Protein AF-A0A2S9GIG0-F1 (afdb_monomer)

Radius of gyration: 16.82 Å; Cα contacts (8 Å, |Δi|>4): 21; chains: 1; bounding box: 36×21×39 Å

Structure (mmCIF, N/CA/C/O backbone):
data_AF-A0A2S9GIG0-F1
#
_entry.id   AF-A0A2S9GIG0-F1
#
loop_
_atom_site.group_PDB
_atom_site.id
_atom_site.type_symbol
_atom_site.label_atom_id
_atom_site.label_alt_id
_atom_site.label_comp_id
_atom_site.label_asym_id
_atom_site.label_entity_id
_atom_site.label_seq_id
_atom_site.pdbx_PDB_ins_code
_atom_site.Cartn_x
_atom_site.Cartn_y
_atom_site.Cartn_z
_atom_site.occupancy
_atom_site.B_iso_or_equiv
_atom_site.auth_seq_id
_atom_site.auth_comp_id
_atom_site.auth_asym_id
_atom_site.auth_atom_id
_atom_site.pdbx_PDB_model_num
ATOM 1 N N . MET A 1 1 ? -6.276 14.627 -22.830 1.00 70.00 1 MET A N 1
ATOM 2 C CA . MET A 1 1 ? -6.714 13.545 -21.922 1.00 70.00 1 MET A CA 1
ATOM 3 C C . MET A 1 1 ? -8.128 13.152 -22.303 1.00 70.00 1 MET A C 1
ATOM 5 O O . MET A 1 1 ? -9.011 13.992 -22.205 1.00 70.00 1 MET A O 1
ATOM 9 N N . THR A 1 2 ? -8.337 11.950 -22.842 1.00 94.25 2 THR A N 1
ATOM 10 C CA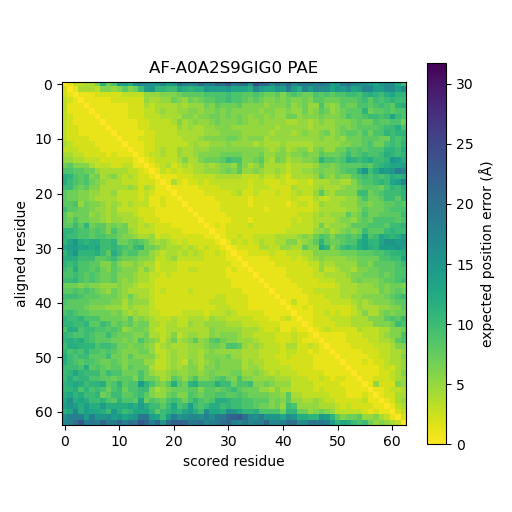 . THR A 1 2 ? -9.65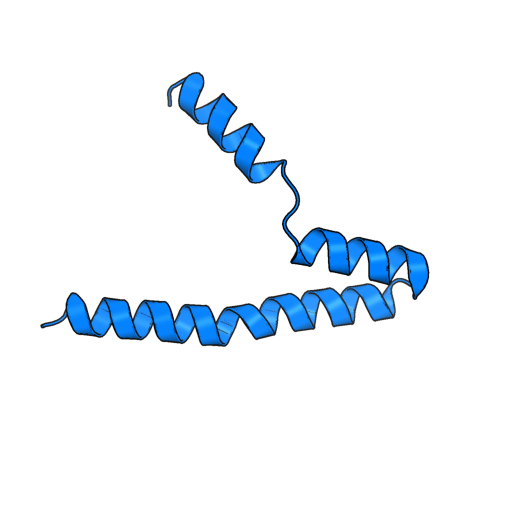8 11.526 -23.338 1.00 94.25 2 THR A CA 1
ATOM 11 C C . THR A 1 2 ? -10.554 11.064 -22.187 1.00 94.25 2 THR A C 1
ATOM 13 O O . THR A 1 2 ? -10.068 10.528 -21.190 1.00 94.25 2 THR A O 1
ATOM 16 N N . LEU A 1 3 ? -11.872 11.236 -22.326 1.00 94.62 3 LEU A N 1
ATOM 17 C CA . LEU A 1 3 ? -12.851 10.770 -21.334 1.00 94.62 3 LEU A CA 1
ATOM 18 C C . LEU A 1 3 ? -12.717 9.259 -21.071 1.00 94.62 3 LEU A C 1
ATOM 20 O O . LEU A 1 3 ? -12.789 8.816 -19.931 1.00 94.62 3 LEU A O 1
ATOM 24 N N . ALA A 1 4 ? -12.441 8.475 -22.117 1.00 94.25 4 ALA A N 1
ATOM 25 C CA . ALA A 1 4 ? -12.206 7.037 -22.006 1.00 94.25 4 ALA A CA 1
ATOM 26 C C . ALA A 1 4 ? -10.997 6.697 -21.112 1.00 94.25 4 ALA A C 1
ATOM 28 O O . ALA A 1 4 ? -11.074 5.778 -20.297 1.00 94.25 4 ALA A O 1
ATOM 29 N N . PHE A 1 5 ? -9.899 7.457 -21.211 1.00 95.00 5 PHE A N 1
ATOM 30 C CA . PHE A 1 5 ? -8.733 7.293 -20.338 1.00 95.00 5 PHE A CA 1
ATOM 31 C C . PHE A 1 5 ? -9.060 7.640 -18.882 1.00 95.00 5 PHE A C 1
ATOM 33 O O . PHE A 1 5 ? -8.683 6.898 -17.977 1.00 95.00 5 PHE A O 1
ATOM 40 N N . LEU A 1 6 ? -9.798 8.729 -18.645 1.00 95.94 6 LEU A N 1
ATOM 41 C CA . LEU A 1 6 ? -10.230 9.112 -17.297 1.00 95.94 6 LEU A CA 1
ATOM 42 C C . LEU A 1 6 ? -11.113 8.035 -16.666 1.00 95.94 6 LEU A C 1
ATOM 44 O O . LEU A 1 6 ? -10.867 7.628 -15.538 1.00 95.94 6 LEU A O 1
ATOM 48 N N . LEU A 1 7 ? -12.094 7.524 -17.409 1.00 96.25 7 LEU A N 1
ATOM 49 C CA . LEU A 1 7 ? -12.982 6.473 -16.915 1.00 96.25 7 LEU A CA 1
ATOM 50 C C . LEU A 1 7 ? -12.219 5.177 -16.626 1.00 96.25 7 LEU A C 1
ATOM 52 O O . LEU A 1 7 ? -12.393 4.580 -15.568 1.00 96.25 7 LEU A O 1
ATOM 56 N N . THR A 1 8 ? -11.331 4.768 -17.531 1.00 94.56 8 THR A N 1
ATOM 57 C CA . THR A 1 8 ? -10.555 3.531 -17.361 1.00 94.56 8 THR A CA 1
ATOM 58 C C . THR A 1 8 ? -9.579 3.646 -16.193 1.00 94.56 8 THR A C 1
ATOM 60 O O . THR A 1 8 ? -9.525 2.763 -15.341 1.00 94.56 8 THR A O 1
ATOM 63 N N . SER A 1 9 ? -8.833 4.751 -16.109 1.00 94.25 9 SER A N 1
ATOM 64 C CA . SER A 1 9 ? -7.90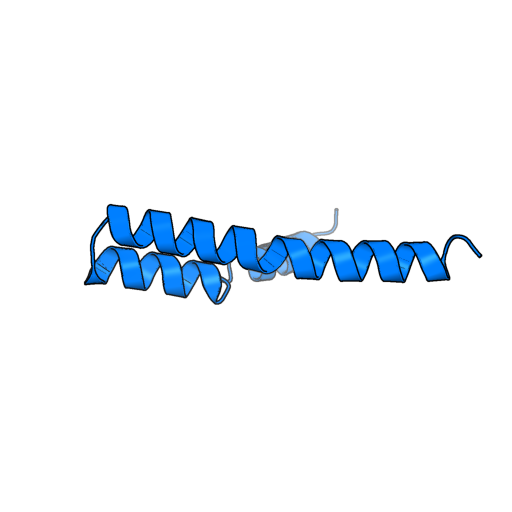7 4.986 -14.996 1.00 94.25 9 SER A CA 1
ATOM 65 C C . SER A 1 9 ? -8.637 5.089 -13.658 1.00 94.25 9 SER A C 1
ATOM 67 O O . SER A 1 9 ? -8.146 4.539 -12.676 1.00 94.25 9 SER A O 1
ATOM 69 N N . LEU A 1 10 ? -9.832 5.688 -13.615 1.00 94.00 10 LEU A N 1
ATOM 70 C CA . LEU A 1 10 ? -10.652 5.733 -12.405 1.00 94.00 10 LEU A CA 1
ATOM 71 C C . LEU A 1 10 ? -11.026 4.326 -11.926 1.00 94.00 10 LEU A C 1
ATOM 73 O O . LEU A 1 10 ? -10.869 4.033 -10.745 1.00 94.00 10 LEU A O 1
ATOM 77 N N . VAL A 1 11 ? -11.463 3.442 -12.828 1.00 94.50 11 VAL A N 1
ATOM 78 C CA . VAL A 1 11 ? -11.792 2.045 -12.487 1.00 94.50 11 VAL A CA 1
ATOM 79 C C . VAL A 1 11 ? -10.563 1.302 -11.956 1.00 94.50 11 VAL A C 1
ATOM 81 O O . VAL A 1 11 ? -10.648 0.613 -10.937 1.00 94.50 11 VAL A O 1
ATOM 84 N N . VAL A 1 12 ? -9.409 1.467 -12.608 1.00 92.94 12 VAL A N 1
ATOM 85 C CA . VAL A 1 12 ? -8.155 0.813 -12.200 1.00 92.94 12 VAL A CA 1
ATOM 86 C C . VAL A 1 12 ? -7.679 1.313 -10.832 1.00 92.94 12 VAL A C 1
ATOM 88 O O . VAL A 1 12 ? -7.338 0.497 -9.981 1.00 92.94 12 VAL A O 1
ATOM 91 N N . VAL A 1 13 ? -7.690 2.627 -10.590 1.00 90.56 13 VAL A N 1
ATOM 92 C CA . VAL A 1 13 ? -7.219 3.232 -9.329 1.00 90.56 13 VAL A CA 1
ATOM 93 C C . VAL A 1 13 ? -8.194 2.983 -8.175 1.00 90.56 13 VAL A C 1
ATOM 95 O O . VAL A 1 13 ? -7.758 2.772 -7.045 1.00 90.56 13 VAL A O 1
ATOM 98 N N . ALA A 1 14 ? -9.504 2.981 -8.439 1.00 92.50 14 ALA A N 1
ATOM 99 C CA . ALA A 1 14 ? -10.517 2.745 -7.412 1.00 92.50 14 ALA A CA 1
ATOM 100 C C . ALA A 1 14 ? -10.567 1.285 -6.942 1.00 92.50 14 ALA A C 1
ATOM 102 O O . ALA A 1 14 ? -11.060 1.020 -5.846 1.00 92.50 14 ALA A O 1
ATOM 103 N N . THR A 1 15 ? -10.082 0.334 -7.745 1.00 93.75 15 THR A N 1
ATOM 104 C CA . THR A 1 15 ? -10.107 -1.089 -7.393 1.00 93.75 15 THR A CA 1
ATOM 105 C C . THR A 1 15 ? -8.993 -1.395 -6.385 1.00 93.75 15 THR A C 1
ATOM 107 O O . THR A 1 15 ? -7.816 -1.380 -6.750 1.00 93.75 15 THR A O 1
ATOM 110 N N . PRO A 1 16 ? -9.312 -1.703 -5.111 1.00 88.00 16 PRO A N 1
ATOM 111 C CA . PRO A 1 16 ? -8.287 -1.946 -4.108 1.00 88.00 16 PRO A CA 1
ATOM 112 C C . PRO A 1 16 ? -7.544 -3.253 -4.403 1.00 88.00 16 PRO A C 1
ATOM 114 O O . PRO A 1 16 ? -8.152 -4.320 -4.533 1.00 88.00 16 PRO A O 1
ATOM 117 N N . GLY A 1 17 ? -6.214 -3.173 -4.455 1.00 88.69 17 GLY A N 1
ATOM 118 C CA . GLY A 1 17 ? -5.343 -4.338 -4.606 1.00 88.69 17 GLY A CA 1
ATOM 119 C C . GLY A 1 17 ? -5.363 -5.272 -3.390 1.00 88.69 17 GLY A C 1
ATOM 120 O O . GLY A 1 17 ? -5.863 -4.935 -2.313 1.00 88.69 17 GLY A O 1
ATOM 121 N N . THR A 1 18 ? -4.769 -6.457 -3.538 1.00 90.19 18 THR A N 1
ATOM 122 C CA . THR A 1 18 ? -4.704 -7.484 -2.479 1.00 90.19 18 THR A CA 1
ATOM 123 C C . THR A 1 18 ? -4.050 -6.967 -1.194 1.00 90.19 18 THR A C 1
ATOM 125 O O . THR A 1 18 ? -4.578 -7.205 -0.111 1.00 90.19 18 THR A O 1
ATOM 128 N N . GLY A 1 19 ? -2.968 -6.186 -1.301 1.00 88.69 19 GLY A N 1
ATOM 129 C CA . GLY A 1 19 ? -2.288 -5.574 -0.151 1.00 88.69 19 GLY A CA 1
ATOM 130 C C . GLY A 1 19 ? -3.156 -4.574 0.622 1.00 88.69 19 GLY A C 1
ATOM 131 O O . GLY A 1 19 ? -3.147 -4.573 1.853 1.00 88.69 19 GLY A O 1
ATOM 132 N N . ALA A 1 20 ? -3.974 -3.776 -0.076 1.00 91.81 20 ALA A N 1
ATOM 133 C CA . ALA A 1 20 ? -4.915 -2.849 0.558 1.00 91.81 20 ALA A CA 1
ATOM 134 C C . ALA A 1 20 ? -6.020 -3.609 1.305 1.00 91.81 20 ALA A C 1
ATOM 136 O O . ALA A 1 20 ? -6.307 -3.309 2.463 1.00 91.81 20 ALA A O 1
ATOM 137 N N . ARG A 1 21 ? -6.587 -4.654 0.684 1.00 94.44 21 ARG A N 1
ATOM 138 C CA . ARG A 1 21 ? -7.590 -5.517 1.334 1.00 94.44 21 ARG A CA 1
ATOM 139 C C . ARG A 1 21 ? -7.014 -6.228 2.557 1.00 94.44 21 ARG A C 1
ATOM 141 O O . ARG A 1 21 ? -7.669 -6.246 3.595 1.00 94.44 21 ARG A O 1
ATOM 148 N N . TYR A 1 22 ? -5.792 -6.757 2.458 1.00 94.19 22 TYR A N 1
ATOM 149 C CA . TYR A 1 22 ? -5.095 -7.385 3.581 1.00 94.19 22 TYR A CA 1
ATOM 150 C C . TYR A 1 22 ? -4.897 -6.402 4.736 1.00 94.19 22 TYR A C 1
ATOM 15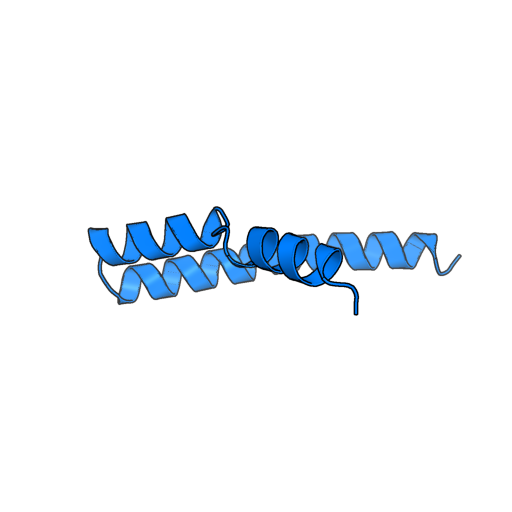2 O O . TYR A 1 22 ? -5.287 -6.716 5.857 1.00 94.19 22 TYR A O 1
ATOM 160 N N . THR A 1 23 ? -4.376 -5.205 4.454 1.00 94.19 23 THR A N 1
ATOM 161 C CA . THR A 1 23 ? -4.110 -4.148 5.448 1.00 94.19 23 THR A CA 1
ATOM 1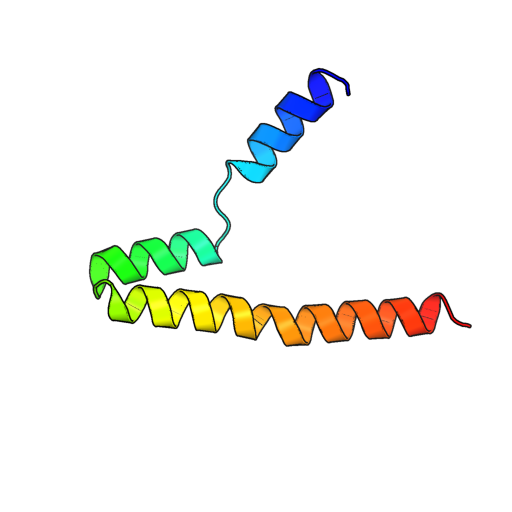62 C C . THR A 1 23 ? -5.382 -3.696 6.170 1.00 94.19 23 THR A C 1
ATOM 164 O O . THR A 1 23 ? -5.384 -3.544 7.395 1.00 94.19 23 THR A O 1
ATOM 167 N N . VAL A 1 24 ? -6.479 -3.510 5.426 1.00 94.19 24 VAL A N 1
ATOM 168 C CA . VAL A 1 24 ? -7.784 -3.133 5.990 1.00 94.19 24 VAL A CA 1
ATOM 169 C C . VAL A 1 24 ? -8.353 -4.271 6.836 1.00 94.19 24 VAL A C 1
ATOM 171 O O . VAL A 1 24 ? -8.769 -4.034 7.967 1.00 94.19 24 VAL A O 1
ATOM 174 N N . ALA A 1 25 ? -8.316 -5.513 6.346 1.00 94.56 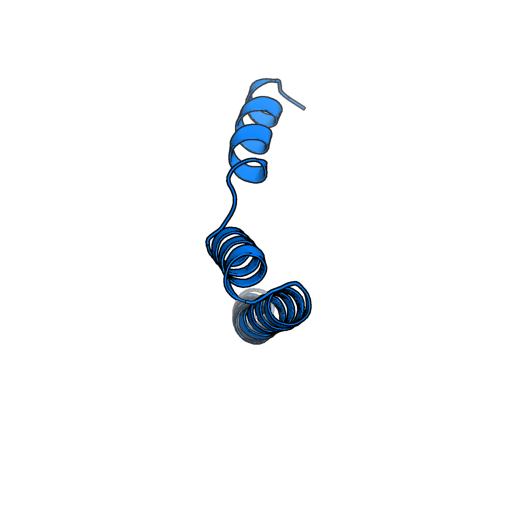25 ALA A N 1
ATOM 175 C CA . ALA A 1 25 ? -8.792 -6.671 7.101 1.00 94.56 25 ALA A CA 1
ATOM 176 C C . ALA A 1 25 ? -7.989 -6.886 8.396 1.00 94.56 25 ALA A C 1
ATOM 178 O O . ALA A 1 25 ? -8.578 -7.119 9.450 1.00 94.56 25 ALA A O 1
ATOM 179 N N . THR A 1 26 ? -6.658 -6.751 8.351 1.00 95.56 26 THR A N 1
ATOM 180 C CA . THR A 1 26 ? -5.813 -6.838 9.558 1.00 95.56 26 THR A CA 1
ATOM 181 C C . THR A 1 26 ? -6.071 -5.688 10.518 1.00 95.56 26 THR A C 1
ATOM 183 O O . THR A 1 26 ? -6.112 -5.924 11.721 1.00 95.56 26 THR A O 1
ATOM 186 N N . GLY A 1 27 ? -6.300 -4.470 10.024 1.00 93.94 27 GLY A N 1
ATOM 187 C CA . GLY A 1 27 ? -6.658 -3.336 10.876 1.00 93.94 27 GLY A CA 1
ATOM 188 C C . GLY A 1 27 ? -7.994 -3.508 11.588 1.00 93.94 27 GLY A C 1
ATOM 189 O O . GLY A 1 27 ? -8.089 -3.205 12.777 1.00 93.94 27 GLY A O 1
ATOM 190 N N . LEU A 1 28 ? -8.993 -4.052 10.891 1.00 95.56 28 LEU A N 1
ATOM 191 C CA . LEU A 1 28 ? -10.306 -4.345 11.467 1.00 95.56 28 LEU A CA 1
ATOM 192 C C . LEU A 1 28 ? -10.264 -5.515 12.463 1.00 95.56 28 LEU A C 1
ATOM 194 O O . LEU A 1 28 ? -10.925 -5.447 13.493 1.00 95.56 28 LEU A O 1
ATOM 198 N N . ALA A 1 29 ? -9.490 -6.570 12.185 1.00 95.56 29 ALA A N 1
ATOM 199 C CA . ALA A 1 29 ? -9.453 -7.772 13.023 1.00 95.56 29 ALA A CA 1
ATOM 200 C C . ALA A 1 29 ? -8.455 -7.698 14.197 1.00 95.56 29 ALA A C 1
ATOM 202 O O . ALA A 1 29 ? -8.716 -8.262 15.254 1.00 95.56 29 ALA A O 1
ATOM 203 N N . HIS A 1 30 ? -7.314 -7.024 14.021 1.00 91.94 30 HIS A N 1
ATOM 204 C CA . HIS A 1 30 ? -6.180 -7.047 14.962 1.00 91.94 30 HIS A CA 1
ATOM 205 C C . HIS A 1 30 ? -5.720 -5.640 15.405 1.00 91.94 30 HIS A C 1
ATOM 207 O O . HIS A 1 30 ? -4.721 -5.504 16.115 1.00 91.94 30 HIS A O 1
ATOM 213 N N . GLY A 1 31 ? -6.437 -4.580 15.013 1.00 94.19 31 GLY A N 1
ATOM 214 C CA . GLY A 1 31 ? -6.180 -3.200 15.430 1.00 94.19 31 GLY A CA 1
ATOM 215 C C . GLY A 1 31 ? -5.136 -2.444 14.594 1.00 94.19 31 GLY A C 1
ATOM 216 O O . GLY A 1 31 ? -4.487 -2.971 13.688 1.00 94.19 31 GLY A O 1
ATOM 217 N N . THR A 1 32 ? -4.956 -1.159 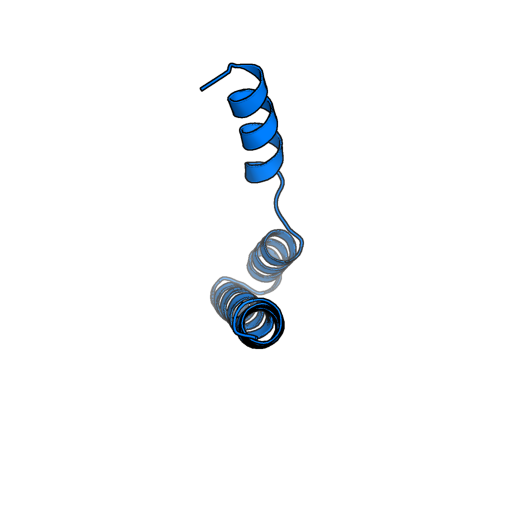14.914 1.00 90.62 32 THR A N 1
ATOM 218 C CA . THR A 1 32 ? -4.163 -0.211 14.104 1.00 90.62 32 THR A CA 1
ATOM 219 C C . THR A 1 32 ? -2.683 -0.575 14.011 1.00 90.62 32 THR A C 1
ATOM 221 O O . THR A 1 32 ? -2.098 -0.482 12.936 1.00 90.62 32 THR A O 1
ATOM 224 N N . ARG A 1 33 ? -2.071 -1.048 15.105 1.00 92.62 33 ARG A N 1
ATOM 225 C CA . ARG A 1 33 ? -0.655 -1.459 15.112 1.00 92.62 33 ARG A CA 1
ATOM 226 C C . ARG A 1 33 ? -0.389 -2.632 14.165 1.00 92.62 33 ARG A C 1
ATOM 228 O O . ARG A 1 33 ? 0.611 -2.618 13.452 1.00 92.62 33 ARG A O 1
ATOM 235 N N . ALA A 1 34 ? -1.298 -3.607 14.122 1.00 90.69 34 ALA A N 1
ATOM 236 C CA . ALA A 1 34 ? -1.199 -4.743 13.209 1.00 90.69 34 ALA A CA 1
ATOM 237 C C . ALA A 1 34 ? -1.365 -4.308 11.743 1.00 90.69 34 ALA A C 1
ATOM 239 O O . ALA A 1 34 ? -0.622 -4.772 10.882 1.00 90.69 34 ALA A O 1
ATOM 240 N N . SER A 1 35 ? -2.269 -3.361 11.470 1.00 93.00 35 SER A N 1
ATOM 241 C CA . SER A 1 35 ? -2.444 -2.765 10.135 1.00 93.00 35 SER A CA 1
ATOM 242 C C . SER A 1 35 ? -1.185 -2.047 9.640 1.00 93.00 35 SER A C 1
ATOM 244 O O . SER A 1 35 ? -0.773 -2.229 8.495 1.00 93.00 35 SER A O 1
ATOM 246 N N . VAL A 1 36 ? -0.520 -1.278 10.511 1.00 94.06 36 VAL A N 1
ATOM 247 C CA . VAL A 1 36 ? 0.737 -0.597 10.159 1.00 94.06 36 VAL A CA 1
ATOM 248 C C . VAL A 1 36 ? 1.801 -1.621 9.780 1.00 94.06 36 VAL A C 1
ATOM 250 O O . VAL A 1 36 ? 2.411 -1.498 8.719 1.00 94.06 36 VAL A O 1
ATOM 253 N N . LEU A 1 37 ? 1.972 -2.676 10.580 1.00 94.12 37 LEU A N 1
ATOM 254 C CA . LEU A 1 37 ? 2.948 -3.720 10.276 1.00 94.12 37 LEU A CA 1
ATOM 255 C C . LEU A 1 37 ? 2.612 -4.470 8.974 1.00 94.12 37 LEU A C 1
ATOM 257 O O . LEU A 1 37 ? 3.510 -4.735 8.177 1.00 94.12 37 LEU A O 1
ATOM 261 N N . ALA A 1 38 ? 1.328 -4.740 8.718 1.00 93.44 38 ALA A N 1
ATOM 262 C CA . ALA A 1 38 ? 0.855 -5.318 7.462 1.00 93.44 38 ALA A CA 1
ATOM 263 C C . ALA A 1 38 ? 1.203 -4.433 6.251 1.00 93.44 38 ALA A C 1
ATOM 265 O O . ALA A 1 38 ? 1.764 -4.927 5.273 1.00 93.44 38 ALA A O 1
ATOM 266 N N . SER A 1 39 ? 0.949 -3.124 6.336 1.00 93.50 39 SER A N 1
ATOM 267 C CA . SER A 1 39 ? 1.260 -2.176 5.256 1.00 93.50 39 SER A CA 1
ATOM 268 C C . SER A 1 39 ? 2.766 -2.043 4.990 1.00 93.50 39 SER A C 1
ATOM 270 O O . SER A 1 39 ? 3.196 -1.983 3.833 1.00 93.50 39 SER A O 1
ATOM 272 N N . LEU A 1 40 ? 3.585 -2.075 6.049 1.00 94.81 40 LEU A N 1
ATOM 273 C CA . LEU A 1 40 ? 5.044 -2.060 5.944 1.00 94.81 40 LEU A CA 1
ATOM 274 C C . LEU A 1 40 ? 5.555 -3.344 5.293 1.00 94.81 40 LEU A C 1
ATOM 276 O O . LEU A 1 40 ? 6.369 -3.275 4.375 1.00 94.81 40 LEU A O 1
ATOM 280 N N . GLY A 1 41 ? 5.030 -4.501 5.701 1.00 93.31 41 GLY A N 1
ATOM 281 C CA . GLY A 1 41 ? 5.351 -5.786 5.083 1.00 93.31 41 GLY A CA 1
ATOM 282 C C . GLY A 1 41 ? 5.000 -5.816 3.594 1.00 93.31 41 GLY A C 1
ATOM 283 O O . GLY A 1 41 ? 5.831 -6.214 2.778 1.00 93.31 41 GLY A O 1
ATOM 284 N N . CYS A 1 42 ? 3.815 -5.322 3.217 1.00 90.75 42 CYS A N 1
ATOM 285 C CA . CYS A 1 42 ? 3.421 -5.209 1.811 1.00 90.75 42 CYS A CA 1
ATOM 286 C C . CYS A 1 42 ? 4.351 -4.280 1.011 1.00 90.75 42 CYS A C 1
ATOM 288 O O . CYS A 1 42 ? 4.685 -4.595 -0.130 1.00 90.75 42 CYS A O 1
ATOM 290 N N . THR A 1 43 ? 4.799 -3.168 1.602 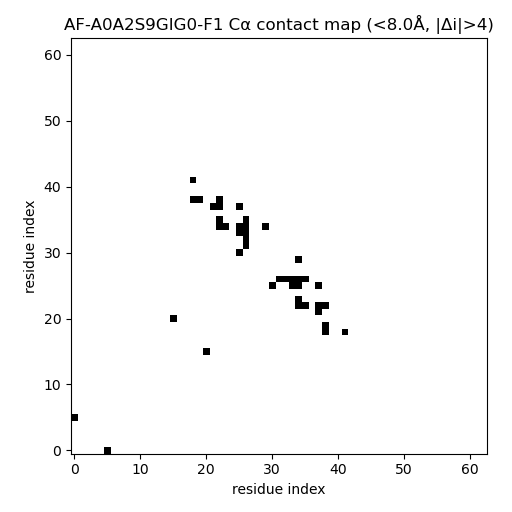1.00 92.19 43 THR A N 1
ATOM 291 C CA . THR A 1 43 ? 5.723 -2.226 0.947 1.00 92.19 43 THR A CA 1
ATOM 292 C C . THR A 1 43 ? 7.103 -2.852 0.755 1.00 92.19 43 THR A C 1
ATOM 294 O O . THR A 1 43 ? 7.625 -2.863 -0.358 1.00 92.19 43 THR A O 1
ATOM 297 N N . ILE A 1 44 ? 7.672 -3.432 1.817 1.00 93.44 44 ILE A N 1
ATOM 298 C CA . ILE A 1 44 ? 8.991 -4.077 1.775 1.00 93.44 44 ILE A CA 1
ATOM 299 C C . ILE A 1 44 ? 8.978 -5.261 0.804 1.00 93.44 44 ILE A C 1
ATOM 301 O O . ILE A 1 44 ? 9.941 -5.433 0.070 1.00 93.44 44 ILE A O 1
ATOM 305 N N . GLY A 1 45 ? 7.893 -6.039 0.733 1.00 89.81 45 GLY A N 1
ATOM 306 C CA . GLY A 1 45 ? 7.789 -7.178 -0.186 1.00 89.81 45 GLY A CA 1
ATOM 307 C C . GLY A 1 45 ? 7.842 -6.796 -1.671 1.00 89.81 45 GLY A C 1
ATOM 308 O O . GLY A 1 45 ? 8.391 -7.545 -2.476 1.00 89.81 45 GLY A O 1
ATOM 309 N N . ILE A 1 46 ? 7.326 -5.620 -2.041 1.00 92.81 46 ILE A N 1
ATOM 310 C CA . ILE A 1 46 ? 7.365 -5.126 -3.427 1.00 92.81 46 ILE A CA 1
ATOM 311 C C . ILE A 1 46 ? 8.757 -4.620 -3.827 1.00 92.81 46 ILE A C 1
ATOM 313 O O . ILE A 1 46 ? 9.115 -4.715 -5.000 1.00 92.81 46 ILE A O 1
ATOM 317 N N . VAL A 1 47 ? 9.562 -4.122 -2.883 1.00 94.31 47 VAL A N 1
ATOM 318 C CA . VAL A 1 47 ? 10.864 -3.498 -3.180 1.00 94.31 47 VAL A CA 1
ATOM 319 C C . VAL A 1 47 ? 11.841 -4.454 -3.888 1.00 94.31 47 VAL A C 1
ATOM 321 O O . VAL A 1 47 ? 12.331 -4.078 -4.952 1.00 94.31 47 VAL A O 1
ATOM 324 N N . PRO A 1 48 ? 12.107 -5.686 -3.407 1.00 89.19 48 PRO A N 1
ATOM 325 C CA . PRO A 1 48 ? 12.991 -6.625 -4.096 1.00 89.19 48 PRO A CA 1
ATOM 326 C C . PRO A 1 48 ? 12.501 -6.987 -5.497 1.00 89.19 48 PRO A C 1
ATOM 328 O O . PRO A 1 48 ? 13.303 -7.079 -6.421 1.00 89.19 48 PRO A O 1
ATOM 331 N N . ALA A 1 49 ? 11.186 -7.161 -5.665 1.00 91.06 49 ALA A N 1
ATOM 332 C CA . ALA A 1 49 ? 10.591 -7.476 -6.960 1.00 91.06 49 ALA A CA 1
ATOM 333 C C . ALA A 1 49 ? 10.764 -6.315 -7.951 1.00 91.06 49 ALA A C 1
ATOM 335 O O . ALA A 1 49 ? 11.157 -6.535 -9.095 1.00 91.06 49 ALA A O 1
ATOM 336 N N . MET A 1 50 ? 10.537 -5.079 -7.496 1.00 93.06 50 MET A N 1
ATOM 337 C CA . MET A 1 50 ? 10.802 -3.865 -8.271 1.00 93.06 50 MET A CA 1
ATOM 338 C C . MET A 1 50 ? 12.276 -3.752 -8.650 1.00 93.06 50 MET A C 1
ATOM 340 O O . MET A 1 50 ? 12.587 -3.507 -9.812 1.00 93.06 50 MET A O 1
ATOM 344 N N . LEU A 1 51 ? 13.185 -3.970 -7.697 1.00 93.00 51 LEU A N 1
ATOM 345 C CA . LEU A 1 51 ? 14.621 -3.935 -7.959 1.00 93.00 51 LEU A CA 1
ATOM 346 C C . LEU A 1 51 ? 15.012 -4.970 -9.013 1.00 93.00 51 LEU A C 1
ATOM 348 O O . LEU A 1 51 ? 15.683 -4.608 -9.969 1.00 93.00 51 LEU A O 1
ATOM 352 N N . ALA A 1 52 ? 14.546 -6.214 -8.891 1.00 92.38 52 ALA A N 1
ATOM 353 C CA . ALA A 1 52 ? 14.812 -7.269 -9.868 1.00 92.38 52 ALA A CA 1
ATOM 354 C C . ALA A 1 52 ? 14.250 -6.942 -11.263 1.00 92.38 52 ALA A C 1
ATOM 356 O O . ALA A 1 52 ? 14.916 -7.172 -12.271 1.00 92.38 52 ALA A O 1
ATOM 357 N N . ALA A 1 53 ? 13.039 -6.382 -11.334 1.00 94.88 53 ALA A N 1
ATOM 358 C CA . ALA A 1 53 ? 12.433 -5.980 -12.599 1.00 94.88 53 ALA A CA 1
ATOM 359 C C . ALA A 1 53 ? 13.208 -4.830 -13.259 1.00 94.88 53 ALA A C 1
ATOM 361 O O . ALA A 1 53 ? 13.473 -4.879 -14.457 1.00 94.88 53 ALA A O 1
ATOM 362 N N . VAL A 1 54 ? 13.602 -3.816 -12.484 1.00 95.06 54 VAL A N 1
ATOM 363 C CA . VAL A 1 54 ? 14.354 -2.658 -12.985 1.00 95.06 54 VAL A CA 1
ATOM 364 C C . VAL A 1 54 ? 15.767 -3.055 -13.399 1.00 95.06 54 VAL A C 1
ATOM 366 O O . VAL A 1 54 ? 16.207 -2.637 -14.465 1.00 95.06 54 VAL A O 1
ATOM 369 N N . THR A 1 55 ? 16.475 -3.872 -12.615 1.00 91.88 55 THR A N 1
ATOM 370 C CA . THR A 1 55 ? 17.822 -4.341 -12.982 1.00 91.88 55 THR A CA 1
ATOM 371 C C . THR A 1 55 ? 17.784 -5.254 -14.202 1.00 91.88 55 THR A C 1
ATOM 373 O O . THR A 1 55 ? 18.615 -5.098 -15.093 1.00 91.88 55 THR A O 1
ATOM 376 N N . GLY A 1 56 ? 16.798 -6.151 -14.293 1.00 91.25 56 GLY A N 1
ATOM 377 C CA . GLY A 1 56 ? 16.581 -6.981 -15.478 1.00 91.25 56 GLY A CA 1
ATOM 378 C C . GLY A 1 56 ? 16.256 -6.148 -16.719 1.00 91.25 56 GLY A C 1
ATOM 379 O O . GLY A 1 56 ? 16.851 -6.357 -17.773 1.00 91.25 56 GLY A O 1
ATOM 380 N N . LEU A 1 57 ? 15.370 -5.155 -16.590 1.00 93.75 57 LEU A N 1
ATOM 381 C CA . LEU A 1 57 ? 15.056 -4.232 -17.681 1.00 93.75 57 LEU A CA 1
ATOM 382 C C . LEU A 1 57 ? 16.287 -3.412 -18.094 1.00 93.75 57 LEU A C 1
ATOM 384 O O . LEU A 1 57 ? 16.545 -3.264 -19.285 1.00 93.75 57 LEU A O 1
ATOM 388 N N . ALA A 1 58 ? 17.069 -2.921 -17.129 1.00 92.12 58 ALA A N 1
ATOM 389 C CA . ALA A 1 58 ? 18.303 -2.186 -17.385 1.00 92.12 58 ALA A CA 1
ATOM 390 C C . ALA A 1 58 ? 19.341 -3.046 -18.119 1.00 92.12 58 ALA A C 1
ATOM 392 O O . ALA A 1 58 ? 19.977 -2.550 -19.041 1.00 92.12 58 ALA A O 1
ATOM 393 N N . ALA A 1 59 ? 19.469 -4.331 -17.777 1.00 90.69 59 ALA A N 1
ATOM 394 C CA . ALA A 1 59 ? 20.367 -5.255 -18.469 1.00 90.69 59 ALA A CA 1
ATOM 395 C C . ALA A 1 59 ? 19.975 -5.494 -19.940 1.00 90.69 59 ALA A C 1
ATOM 397 O O . ALA A 1 59 ? 20.845 -5.726 -20.770 1.00 90.69 59 ALA A O 1
ATOM 398 N N . ILE A 1 60 ? 18.680 -5.429 -20.271 1.00 92.88 60 ILE A N 1
ATOM 399 C CA . ILE A 1 60 ? 18.191 -5.572 -21.653 1.00 92.88 60 ILE A CA 1
ATOM 400 C C . ILE A 1 60 ? 18.378 -4.270 -22.443 1.00 92.88 60 ILE A C 1
ATOM 402 O O . ILE A 1 60 ? 18.746 -4.307 -23.613 1.00 92.88 60 ILE A O 1
ATOM 406 N N . LEU A 1 61 ? 18.076 -3.122 -2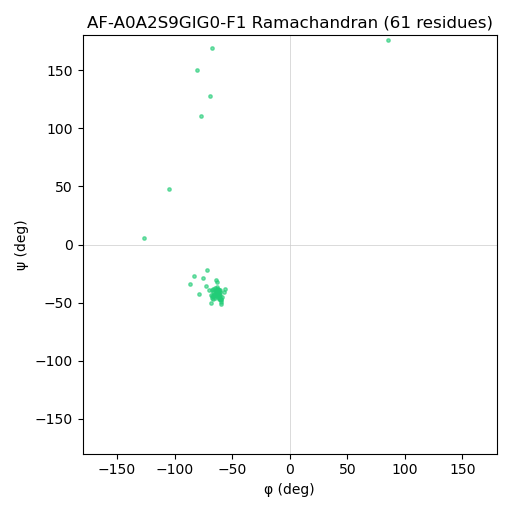1.826 1.00 89.75 61 LEU A N 1
ATOM 407 C CA . LEU A 1 61 ? 18.061 -1.822 -22.504 1.00 89.75 61 LEU A CA 1
ATOM 408 C C . LEU A 1 61 ? 19.447 -1.167 -22.604 1.00 89.75 61 LEU A C 1
ATOM 410 O O . LEU A 1 61 ? 19.663 -0.349 -23.492 1.00 89.75 61 LEU A O 1
ATOM 414 N N . HIS A 1 62 ? 20.352 -1.485 -21.676 1.00 75.31 62 HIS A N 1
ATOM 415 C CA . HIS A 1 62 ? 21.732 -0.995 -21.633 1.00 75.31 62 HIS A CA 1
ATOM 416 C C . HIS A 1 62 ? 22.725 -2.079 -22.086 1.00 75.31 62 HIS A C 1
ATOM 418 O O . HIS A 1 62 ? 23.730 -2.345 -21.424 1.00 75.31 62 HIS A O 1
ATOM 424 N N . ASN A 1 63 ? 22.400 -2.710 -23.211 1.00 53.81 63 ASN A N 1
ATOM 425 C CA . ASN A 1 63 ? 23.285 -3.557 -24.012 1.00 53.81 63 ASN A CA 1
ATOM 426 C C . ASN A 1 63 ? 23.453 -2.941 -25.414 1.00 53.81 63 ASN A C 1
ATOM 428 O O . ASN A 1 63 ? 24.036 -3.615 -26.291 1.00 53.81 63 ASN A O 1
#

Mean predicted aligned error: 5.65 Å

Secondary structure (DSSP, 8-state):
--HHHHHHHHHHHHS--HHHHHHHHHHHHH-HHHHHHHHHHHHHHHHHHHHHHHHHHHHHHT-

Foldseek 3Di:
DDPVCVVVVCVVVVDDDPLRVQLVVLCVPPNDVSSVVSNVVVVVVVVVVVVVVVVVVCVVVVD

Solvent-accessible surface area (backbone atoms only — not comparable to full-atom values): 3568 Å² total; per-residue (Å²): 137,56,70,68,56,54,53,50,50,47,56,59,70,70,52,76,49,71,64,55,52,49,22,50,51,36,26,74,76,63,34,66,72,46,16,53,52,43,49,50,50,51,53,58,62,47,48,62,56,50,49,53,51,50,53,54,50,46,59,67,74,73,110

Sequence (63 aa):
MTLAFLLTSLVVVATPGTGARYTVATGLAHGTRASVLASLGCTIGIVPAMLAAVTGLAAILHN

pLDDT: mean 91.69, std 6.3, range [53.81, 96.25]